Protein AF-A0A9P9NI06-F1 (afdb_monomer_lite)

Foldseek 3Di:
DDPPPDDPLVVVVPPPVVVVVQCVQQDPVHGGDPVVCCVPVPPPDPPPPPLVKDKCPPPPDQKDKDKDFAPAWDKDFKKKFQWADCVVPVAFEDAFCWKWKAFPVGTFDIGNPDDDDHRDIDMDGGPIDTGRMMMIMGGHDPRGITITSDMDD

pLDDT: mean 79.54, std 20.48, range [37.94, 98.5]

Structure (mmCIF, N/CA/C/O backbone):
data_AF-A0A9P9NI06-F1
#
_entry.id   AF-A0A9P9NI06-F1
#
loop_
_atom_site.group_PDB
_atom_site.id
_atom_site.type_symbol
_atom_site.label_atom_id
_atom_site.label_alt_id
_atom_site.label_comp_id
_atom_site.label_asym_id
_atom_site.label_entity_id
_atom_site.label_seq_id
_atom_site.pdbx_PDB_ins_code
_atom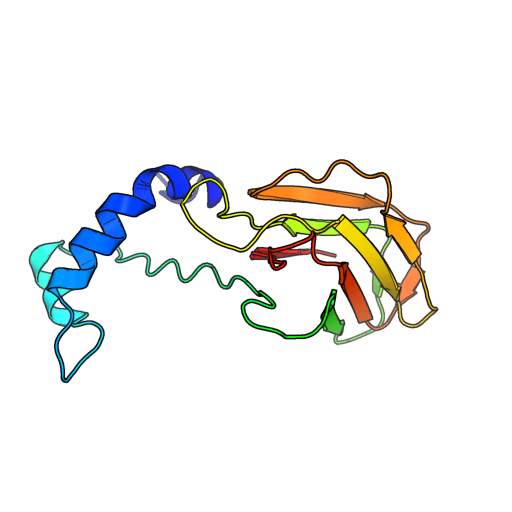_site.Cartn_x
_atom_site.Cartn_y
_atom_site.Cartn_z
_atom_site.occupancy
_atom_site.B_iso_or_equiv
_atom_site.auth_seq_id
_atom_site.auth_comp_id
_atom_site.auth_asym_id
_atom_site.auth_atom_id
_atom_site.pdbx_PDB_model_num
ATOM 1 N N . MET A 1 1 ? -11.575 -30.283 -14.583 1.00 37.94 1 MET A N 1
ATOM 2 C CA . MET A 1 1 ? -10.521 -29.850 -13.645 1.00 37.94 1 MET A CA 1
ATOM 3 C C . MET A 1 1 ? -10.491 -28.345 -13.724 1.00 37.94 1 MET A C 1
ATOM 5 O O . MET A 1 1 ? -10.439 -27.825 -14.830 1.00 37.94 1 MET A O 1
ATOM 9 N N . ASP A 1 2 ? -10.715 -27.702 -12.586 1.00 41.38 2 ASP A N 1
ATOM 10 C CA . ASP A 1 2 ? -11.055 -26.286 -12.482 1.00 41.38 2 ASP A CA 1
ATOM 11 C C . ASP A 1 2 ? -9.850 -25.416 -12.858 1.00 41.38 2 ASP A C 1
ATOM 13 O O . ASP A 1 2 ? -8.773 -25.573 -12.285 1.00 41.38 2 ASP A O 1
ATOM 17 N N . ALA A 1 3 ? -10.004 -24.547 -13.856 1.00 49.47 3 ALA A N 1
ATOM 18 C CA . ALA A 1 3 ? -8.902 -23.773 -14.439 1.00 49.47 3 ALA A CA 1
ATOM 19 C C . ALA A 1 3 ? -8.438 -22.597 -13.555 1.00 49.47 3 ALA A C 1
ATOM 21 O O . ALA A 1 3 ? -7.547 -21.855 -13.951 1.00 49.47 3 ALA A O 1
ATOM 22 N N . PHE A 1 4 ? -9.014 -22.457 -12.358 1.00 45.19 4 PHE A N 1
ATOM 23 C CA . PHE A 1 4 ? -8.762 -21.368 -11.412 1.00 45.19 4 PHE A CA 1
ATOM 24 C C . PHE A 1 4 ? -8.146 -21.847 -10.088 1.00 45.19 4 PHE A C 1
ATOM 26 O O . PHE A 1 4 ? -8.226 -21.163 -9.075 1.00 45.19 4 PHE A O 1
ATOM 33 N N . SER A 1 5 ? -7.528 -23.035 -10.061 1.00 45.19 5 SER A N 1
ATOM 34 C CA . SER A 1 5 ? -6.926 -23.573 -8.830 1.00 45.19 5 SER A CA 1
ATOM 35 C C . SER A 1 5 ? -5.568 -22.957 -8.471 1.00 45.19 5 SER A C 1
ATOM 37 O O . SER A 1 5 ? -4.936 -23.422 -7.522 1.00 45.19 5 SER A O 1
ATOM 39 N N . GLN A 1 6 ? -5.064 -22.003 -9.258 1.00 44.25 6 GLN A N 1
ATOM 40 C CA . GLN A 1 6 ? -3.773 -21.362 -9.028 1.00 44.25 6 GLN A CA 1
ATOM 41 C C . GLN A 1 6 ? -3.942 -19.851 -8.832 1.00 44.25 6 GLN A C 1
ATOM 43 O O . GLN A 1 6 ? -4.854 -19.261 -9.411 1.00 44.25 6 GLN A O 1
ATOM 48 N N . PRO A 1 7 ? -3.084 -19.212 -8.018 1.00 46.66 7 PRO A N 1
ATOM 49 C CA . PRO A 1 7 ? -3.131 -17.769 -7.812 1.00 46.66 7 PRO A CA 1
ATOM 50 C C . PRO A 1 7 ? -2.876 -17.006 -9.118 1.00 46.66 7 PRO A C 1
ATOM 52 O O . PRO A 1 7 ? -2.022 -17.422 -9.909 1.00 46.66 7 PRO A O 1
ATOM 55 N N . LEU A 1 8 ? -3.539 -15.858 -9.313 1.00 47.72 8 LEU A N 1
ATOM 56 C CA . LEU A 1 8 ? -3.430 -15.042 -10.535 1.00 47.72 8 LEU A CA 1
ATOM 57 C C . LEU A 1 8 ? -1.974 -14.766 -10.965 1.00 47.72 8 LEU A C 1
ATOM 59 O O . LEU A 1 8 ? -1.682 -14.744 -12.159 1.00 47.72 8 LEU A O 1
ATOM 63 N N . TYR A 1 9 ? -1.036 -14.631 -10.017 1.00 45.00 9 TYR A N 1
ATOM 64 C CA . TYR A 1 9 ? 0.367 -14.329 -10.326 1.00 45.00 9 TYR A CA 1
ATOM 65 C C . TYR A 1 9 ? 1.067 -15.401 -11.178 1.00 45.00 9 TYR A C 1
ATOM 67 O O . TYR A 1 9 ? 1.999 -15.099 -11.922 1.00 45.00 9 TYR A O 1
ATOM 75 N N . SER A 1 10 ? 0.618 -16.656 -11.099 1.00 48.03 10 SER A N 1
ATOM 76 C CA . SER A 1 10 ? 1.183 -17.768 -11.874 1.00 48.03 10 SER A CA 1
ATOM 77 C C . SER A 1 10 ? 0.902 -17.640 -13.380 1.00 48.03 10 SER A C 1
ATOM 79 O O . SER A 1 10 ? 1.654 -18.170 -14.200 1.00 48.03 10 SER A O 1
ATOM 81 N N . HIS A 1 11 ? -0.112 -16.854 -13.754 1.00 50.16 11 HIS A N 1
ATOM 82 C CA . HIS A 1 11 ? -0.455 -16.544 -15.141 1.00 50.16 11 HIS A CA 1
ATOM 83 C C . HIS A 1 11 ? 0.353 -15.361 -15.707 1.00 50.16 11 HIS A C 1
ATOM 85 O O . HIS A 1 11 ? 0.586 -15.308 -16.921 1.00 50.16 11 HIS A O 1
ATOM 91 N N . LEU A 1 12 ? 0.895 -14.488 -14.842 1.00 43.56 12 LEU A N 1
ATOM 92 C CA . LEU A 1 12 ? 1.664 -13.298 -15.233 1.00 43.56 12 LEU A CA 1
ATOM 93 C C . LEU A 1 12 ? 2.891 -13.645 -16.091 1.00 43.56 12 LEU A C 1
ATOM 95 O O . LEU A 1 12 ? 3.308 -12.849 -16.928 1.00 43.56 12 LEU A O 1
ATOM 99 N N . ALA A 1 13 ? 3.516 -14.813 -15.906 1.00 48.19 13 ALA A N 1
ATOM 100 C CA . ALA A 1 13 ? 4.729 -15.204 -16.638 1.00 48.19 13 ALA A CA 1
ATOM 101 C C . ALA A 1 13 ? 4.514 -15.393 -18.159 1.00 48.19 13 ALA A C 1
ATOM 103 O O . ALA A 1 13 ? 5.485 -15.434 -18.914 1.00 48.19 13 ALA A O 1
ATOM 104 N N . SER A 1 14 ? 3.259 -15.485 -18.615 1.00 50.91 14 SER A N 1
ATOM 105 C CA . SER A 1 14 ? 2.887 -15.729 -20.019 1.00 50.91 14 SER A CA 1
ATOM 106 C C . SER A 1 14 ? 2.480 -14.471 -20.811 1.00 50.91 14 SER A C 1
ATOM 108 O O . SER A 1 14 ? 2.340 -14.516 -22.035 1.00 50.91 14 SER A O 1
ATOM 110 N N . GLU A 1 15 ? 2.341 -13.328 -20.138 1.00 52.19 15 GLU A N 1
ATOM 111 C CA . GLU A 1 15 ? 1.681 -12.119 -20.654 1.00 52.19 15 GLU A CA 1
ATOM 112 C C . GLU A 1 15 ? 2.334 -11.381 -21.843 1.00 52.19 15 GLU A C 1
ATOM 114 O O . GLU A 1 15 ? 1.586 -10.772 -22.615 1.00 52.19 15 GLU A O 1
ATOM 119 N N . PRO A 1 16 ? 3.661 -11.416 -22.100 1.00 54.19 16 PRO A N 1
ATOM 120 C CA . PRO A 1 16 ? 4.228 -10.628 -23.201 1.00 54.19 16 PRO A CA 1
ATOM 121 C C . PRO A 1 16 ? 3.724 -11.051 -24.590 1.00 54.19 16 PRO A C 1
ATOM 123 O O . PRO A 1 16 ? 3.586 -10.219 -25.485 1.00 54.19 16 PRO A O 1
ATOM 126 N N . GLN A 1 17 ? 3.430 -12.341 -24.783 1.00 50.94 17 GLN A N 1
ATOM 127 C CA . GLN A 1 17 ? 2.930 -12.857 -26.063 1.00 50.94 17 GLN A CA 1
ATOM 128 C C . GLN A 1 17 ? 1.431 -12.597 -26.243 1.00 50.94 17 GLN A C 1
ATOM 130 O O . GLN A 1 17 ? 0.983 -12.342 -27.360 1.00 50.94 17 GLN A O 1
ATOM 135 N N . ALA A 1 18 ? 0.665 -12.601 -25.149 1.00 53.28 18 ALA A N 1
ATOM 136 C CA . ALA A 1 18 ? -0.775 -12.370 -25.183 1.00 53.28 18 ALA A CA 1
ATOM 137 C C . ALA A 1 18 ? -1.112 -10.943 -25.649 1.00 53.28 18 ALA A C 1
ATOM 139 O O . ALA A 1 18 ? -1.979 -10.759 -26.498 1.00 53.28 18 ALA A O 1
ATOM 140 N N . ILE A 1 19 ? -0.371 -9.933 -25.181 1.00 52.31 19 ILE A N 1
ATOM 141 C CA . ILE A 1 19 ? -0.596 -8.530 -25.570 1.00 52.31 19 ILE A CA 1
ATOM 142 C C . ILE A 1 19 ? -0.273 -8.300 -27.059 1.00 52.31 19 ILE A C 1
ATOM 144 O O . ILE A 1 19 ? -1.049 -7.659 -27.773 1.00 52.31 19 ILE A O 1
ATOM 148 N N . LEU A 1 20 ? 0.829 -8.873 -27.561 1.00 54.28 20 LEU A N 1
ATOM 149 C CA . LEU A 1 20 ? 1.172 -8.857 -28.991 1.00 54.28 20 LEU A CA 1
ATOM 150 C C . LEU A 1 20 ? 0.087 -9.538 -29.838 1.00 54.28 20 LEU A C 1
ATOM 152 O O . LEU A 1 20 ? -0.344 -8.979 -30.849 1.00 54.28 20 LEU A O 1
ATOM 156 N N . ALA A 1 21 ? -0.408 -10.695 -29.395 1.00 56.44 21 ALA A N 1
ATOM 157 C CA . ALA A 1 21 ? -1.477 -11.428 -30.065 1.00 56.44 21 ALA A CA 1
ATOM 158 C C . ALA A 1 21 ? -2.826 -10.693 -30.048 1.00 56.44 21 ALA A C 1
ATOM 160 O O . ALA A 1 21 ? -3.619 -10.892 -30.962 1.00 56.44 21 ALA A O 1
ATOM 161 N N . LEU A 1 22 ? -3.093 -9.831 -29.062 1.00 55.44 22 LEU A N 1
ATOM 162 C CA . LEU A 1 22 ? -4.328 -9.043 -28.991 1.00 55.44 22 LEU A CA 1
ATOM 163 C C . LEU A 1 22 ? -4.264 -7.756 -29.826 1.00 55.44 22 LEU A C 1
ATOM 165 O O . LEU A 1 22 ? -5.276 -7.333 -30.381 1.00 55.44 22 LEU A O 1
ATOM 169 N N . SER A 1 23 ? -3.075 -7.164 -29.987 1.00 59.66 23 SER A N 1
ATOM 170 C CA . SER A 1 23 ? -2.884 -5.931 -30.769 1.00 59.66 23 SER A CA 1
ATOM 171 C C . SER A 1 23 ? -3.306 -6.055 -32.242 1.00 59.66 23 SER A C 1
ATOM 173 O O . SER A 1 23 ? -3.747 -5.076 -32.841 1.00 59.66 23 SER A O 1
ATOM 175 N N . ARG A 1 24 ? -3.256 -7.266 -32.818 1.00 64.38 24 ARG A N 1
ATOM 176 C CA . ARG A 1 24 ? -3.715 -7.543 -34.195 1.00 64.38 24 ARG A CA 1
ATOM 177 C C . ARG A 1 24 ? -5.228 -7.387 -34.384 1.00 64.38 24 ARG A C 1
ATOM 179 O O . ARG A 1 24 ? -5.685 -7.293 -35.518 1.00 64.38 24 ARG A O 1
ATOM 186 N N . PHE A 1 25 ? -5.987 -7.349 -33.289 1.00 62.81 25 PHE A N 1
ATOM 187 C CA . PHE A 1 25 ? -7.437 -7.142 -33.279 1.00 62.81 25 PHE A CA 1
ATOM 188 C C . PHE A 1 25 ? -7.834 -5.701 -32.928 1.00 62.81 25 PHE A C 1
ATOM 190 O O . PHE A 1 25 ? -9.020 -5.409 -32.766 1.00 62.81 25 PHE A O 1
ATOM 197 N N . ALA A 1 26 ? -6.862 -4.793 -32.807 1.00 61.44 26 ALA A N 1
ATOM 198 C CA . ALA A 1 26 ? -7.095 -3.365 -32.638 1.00 61.44 26 ALA A CA 1
ATOM 199 C C . ALA A 1 26 ? -7.143 -2.653 -33.999 1.00 61.44 26 ALA A C 1
ATOM 201 O O . ALA A 1 26 ? -6.400 -2.975 -34.926 1.00 61.44 26 ALA A O 1
ATOM 202 N N . SER A 1 27 ? -7.991 -1.632 -34.123 1.00 64.00 27 SER A N 1
ATOM 203 C CA . SER A 1 27 ? -8.046 -0.747 -35.290 1.00 64.00 27 SER A CA 1
ATOM 204 C C . SER A 1 27 ? -8.129 0.720 -34.871 1.00 64.00 27 SER A C 1
ATOM 206 O O . SER A 1 27 ? -8.447 1.044 -33.728 1.00 64.00 27 SER A O 1
ATOM 208 N N . SER A 1 28 ? -7.929 1.636 -35.822 1.00 56.16 28 SER A N 1
ATOM 209 C CA . SER A 1 28 ? -8.049 3.083 -35.580 1.00 56.16 28 SER A CA 1
ATOM 210 C C . SER A 1 28 ? -9.453 3.541 -35.160 1.00 56.16 28 SER A C 1
ATOM 212 O O . SER A 1 28 ? -9.613 4.677 -34.721 1.00 56.16 28 SER A O 1
ATOM 214 N N . LYS A 1 29 ? -10.470 2.680 -35.295 1.00 59.75 29 LYS A N 1
ATOM 215 C CA . LYS A 1 29 ? -11.861 2.963 -34.914 1.00 59.75 29 LYS A CA 1
ATOM 216 C C . LYS A 1 29 ? -12.329 2.188 -33.683 1.00 59.75 29 LYS A C 1
ATOM 218 O O . LYS A 1 29 ? -13.344 2.555 -33.103 1.00 59.75 29 LYS A O 1
ATOM 223 N N . GLN A 1 30 ? -11.621 1.130 -33.296 1.00 59.00 30 GLN A N 1
ATOM 224 C CA . GLN A 1 30 ? -12.014 0.248 -32.203 1.00 59.00 30 GLN A CA 1
ATOM 225 C C . GLN A 1 30 ? -10.766 -0.355 -31.567 1.00 59.00 30 GLN A C 1
ATOM 227 O O . GLN A 1 30 ? -10.028 -1.079 -32.232 1.00 59.00 30 GLN A O 1
ATOM 232 N N . GLN A 1 31 ? -10.540 -0.051 -30.286 1.00 55.25 31 GLN A N 1
ATOM 233 C CA . GLN A 1 31 ? -9.336 -0.480 -29.570 1.00 55.25 31 GLN A CA 1
ATOM 234 C C . GLN A 1 31 ? -9.208 -2.007 -29.480 1.00 55.25 31 GLN A C 1
ATOM 236 O O . GLN A 1 31 ? -8.086 -2.489 -29.528 1.00 55.25 31 GLN A O 1
ATOM 241 N N . PHE A 1 32 ? -10.319 -2.757 -29.429 1.00 61.00 32 PHE A N 1
ATOM 242 C CA . PHE A 1 32 ? -10.322 -4.227 -29.454 1.00 61.00 32 PHE A CA 1
ATOM 243 C C . PHE A 1 32 ? -11.601 -4.772 -30.115 1.00 61.00 32 PHE A C 1
ATOM 245 O O . PHE A 1 32 ? -12.715 -4.442 -29.694 1.00 61.00 32 PHE A O 1
ATOM 252 N N . ASP A 1 33 ? -11.462 -5.608 -31.147 1.00 67.06 33 ASP A N 1
ATOM 253 C CA . ASP A 1 33 ? -12.576 -6.352 -31.752 1.00 67.06 33 ASP A CA 1
ATOM 254 C C . ASP A 1 33 ? -12.790 -7.691 -31.030 1.00 67.06 33 ASP A C 1
ATOM 256 O O . ASP A 1 33 ? -12.241 -8.731 -31.397 1.00 67.06 33 ASP A O 1
ATOM 260 N N . LEU A 1 34 ? -13.626 -7.654 -29.990 1.00 59.84 34 LEU A N 1
ATOM 261 C CA . LEU A 1 34 ? -13.987 -8.824 -29.184 1.00 59.84 34 LEU A CA 1
ATOM 262 C C . LEU A 1 34 ? -14.596 -9.957 -30.028 1.00 59.84 34 LEU A C 1
ATOM 264 O O . LEU A 1 34 ? -14.321 -11.126 -29.776 1.00 59.84 34 LEU A O 1
ATOM 268 N N . MET A 1 35 ? -15.352 -9.624 -31.079 1.00 63.72 35 MET A N 1
ATOM 269 C CA . MET A 1 35 ? -16.013 -10.610 -31.942 1.00 63.72 35 MET A CA 1
ATOM 270 C C . MET A 1 35 ? -15.040 -11.279 -32.920 1.00 63.72 35 MET A C 1
ATOM 272 O O . MET A 1 35 ? -15.305 -12.381 -33.409 1.00 63.72 35 MET A O 1
ATOM 276 N N . ALA A 1 36 ? -13.947 -10.608 -33.285 1.00 64.94 36 ALA A N 1
ATOM 277 C CA . ALA A 1 36 ? -12.857 -11.212 -34.048 1.00 64.94 36 ALA A CA 1
ATOM 278 C C . ALA A 1 36 ? -12.025 -12.157 -33.172 1.00 64.94 36 ALA A C 1
ATOM 280 O O . ALA A 1 36 ? -11.740 -13.275 -33.600 1.00 64.94 36 ALA A O 1
ATOM 281 N N . ILE A 1 37 ? -11.733 -11.756 -31.930 1.00 60.75 37 ILE A N 1
ATOM 282 C CA . ILE A 1 37 ? -10.986 -12.581 -30.972 1.00 60.75 37 ILE A CA 1
ATOM 283 C C . ILE A 1 37 ? -11.744 -13.882 -30.669 1.00 60.75 37 ILE A C 1
ATOM 285 O O . ILE A 1 37 ? -11.177 -14.966 -30.786 1.00 60.75 37 ILE A O 1
ATOM 289 N N . GLU A 1 38 ? -13.045 -13.799 -30.368 1.00 59.75 38 GLU A N 1
ATOM 290 C CA . GLU A 1 38 ? -13.884 -14.979 -30.099 1.00 59.75 38 GLU A CA 1
ATOM 291 C C . GLU A 1 38 ? -13.953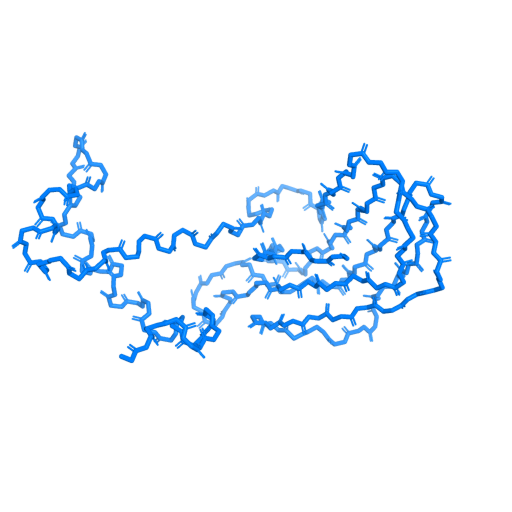 -15.964 -31.278 1.00 59.75 38 GLU A C 1
ATOM 293 O O . GLU A 1 38 ? -14.097 -17.174 -31.078 1.00 59.75 38 GLU A O 1
ATOM 298 N N . ARG A 1 39 ? -13.864 -15.458 -32.517 1.00 66.38 39 ARG A N 1
ATOM 299 C CA . ARG A 1 39 ? -13.883 -16.282 -33.734 1.00 66.38 39 ARG A CA 1
ATOM 300 C C . ARG A 1 39 ? -12.555 -16.982 -33.997 1.00 66.38 39 ARG A C 1
ATOM 302 O O . ARG A 1 39 ? -12.581 -18.101 -34.504 1.00 66.38 39 ARG A O 1
ATOM 309 N N . GLU A 1 40 ? -11.431 -16.335 -33.701 1.00 64.62 40 GLU A N 1
ATOM 310 C CA . GLU A 1 40 ? -10.099 -16.866 -34.011 1.00 64.62 40 GLU A CA 1
ATOM 311 C C . GLU A 1 40 ? -9.551 -17.769 -32.897 1.00 64.62 40 GLU A C 1
ATOM 313 O O . GLU A 1 40 ? -9.033 -18.846 -33.182 1.00 64.62 40 GLU A O 1
ATOM 318 N N . GLU A 1 41 ? -9.736 -17.393 -31.629 1.00 56.78 41 GLU A N 1
ATOM 319 C CA . GLU A 1 41 ? -9.224 -18.154 -30.475 1.00 56.78 41 GLU A CA 1
ATOM 320 C C . GLU A 1 41 ? -10.218 -19.220 -29.967 1.00 56.78 41 GLU A C 1
ATOM 322 O O . GLU A 1 41 ? -9.898 -20.056 -29.111 1.00 56.78 41 GLU A O 1
ATOM 327 N N . GLY A 1 42 ? -11.440 -19.223 -30.516 1.00 48.50 42 GLY A N 1
ATOM 328 C CA . GLY A 1 42 ? -12.570 -19.993 -30.002 1.00 48.50 42 GLY A CA 1
ATOM 329 C C . GLY A 1 42 ? -12.981 -19.520 -28.603 1.00 48.50 42 GLY A C 1
ATOM 330 O O . GLY A 1 42 ? -12.373 -18.626 -28.031 1.00 48.50 42 GLY A O 1
ATOM 331 N N . LYS A 1 43 ? -14.000 -20.139 -27.993 1.00 48.91 43 LYS A N 1
ATOM 332 C CA . LYS A 1 43 ? -14.444 -19.852 -26.607 1.00 48.91 43 LYS A CA 1
ATOM 333 C C . LYS A 1 43 ? -13.408 -20.225 -25.522 1.00 48.91 43 LYS A C 1
ATOM 335 O O . LYS A 1 43 ? -13.778 -20.671 -24.437 1.00 48.91 43 LYS A O 1
ATOM 340 N N . LYS A 1 44 ? -12.110 -20.102 -25.790 1.00 44.31 44 LYS A N 1
ATOM 341 C CA . LYS A 1 44 ? -11.122 -19.928 -24.735 1.00 44.31 44 LYS A CA 1
ATOM 342 C C . LYS A 1 44 ? -11.326 -18.511 -24.243 1.00 44.31 44 LYS A C 1
ATOM 344 O O . LYS A 1 44 ? -11.136 -17.576 -25.008 1.00 44.31 44 LYS A O 1
ATOM 349 N N . ALA A 1 45 ? -11.831 -18.391 -23.019 1.00 42.22 45 ALA A N 1
ATOM 350 C CA . ALA A 1 45 ? -12.032 -17.122 -22.350 1.00 42.22 45 ALA A CA 1
ATOM 351 C C . ALA A 1 45 ? -10.863 -16.195 -22.686 1.00 42.22 45 ALA A C 1
ATOM 353 O O . ALA A 1 45 ? -9.721 -16.478 -22.327 1.00 42.22 45 ALA A O 1
ATOM 354 N N . VAL A 1 46 ? -11.152 -15.124 -23.420 1.00 38.81 46 VAL A N 1
ATOM 355 C CA . VAL A 1 46 ? -10.310 -13.942 -23.386 1.00 38.81 46 VAL A CA 1
ATOM 356 C C . VAL A 1 46 ? -10.421 -13.511 -21.932 1.00 38.81 46 VAL A C 1
ATOM 358 O O . VAL A 1 46 ? -11.387 -12.838 -21.570 1.00 38.81 46 VAL A O 1
ATOM 361 N N . SER A 1 47 ? -9.534 -13.999 -21.057 1.00 38.16 47 SER A N 1
ATOM 362 C CA . SER A 1 47 ? -9.335 -13.316 -19.793 1.00 38.16 47 SER A CA 1
ATOM 363 C C . SER A 1 47 ? -8.701 -12.008 -20.219 1.00 38.16 47 SER A C 1
ATOM 365 O O . SER A 1 47 ? -7.510 -11.868 -20.488 1.00 38.16 47 SER A O 1
ATOM 367 N N . LEU A 1 48 ? -9.573 -11.031 -20.429 1.00 38.88 48 LEU A N 1
ATOM 368 C CA . LEU A 1 48 ? -9.193 -9.660 -20.241 1.00 38.88 48 LEU A CA 1
ATOM 369 C C . LEU A 1 48 ? -8.893 -9.589 -18.746 1.00 38.88 48 LEU A C 1
ATOM 371 O O . LEU A 1 48 ? -9.737 -9.195 -17.951 1.00 38.88 48 LEU A O 1
ATOM 375 N N . ASP A 1 49 ? -7.716 -10.067 -18.354 1.00 40.75 49 ASP A N 1
ATOM 376 C CA . ASP A 1 49 ? -7.141 -9.789 -17.057 1.00 40.75 49 ASP A CA 1
ATOM 377 C C . ASP A 1 49 ? -6.709 -8.325 -17.139 1.00 40.75 49 ASP A C 1
ATOM 379 O O . ASP A 1 49 ? -5.535 -7.973 -17.179 1.00 40.75 49 ASP A O 1
ATOM 383 N N . PHE A 1 50 ? -7.697 -7.427 -17.190 1.00 39.28 50 PHE A N 1
ATOM 384 C CA . PHE A 1 50 ? -7.563 -6.172 -16.485 1.00 39.28 50 PHE A CA 1
ATOM 385 C C . PHE A 1 50 ? -7.375 -6.577 -15.024 1.00 39.28 50 PHE A C 1
ATOM 387 O O . PHE A 1 50 ? -8.325 -6.648 -14.250 1.00 39.28 50 PHE A O 1
ATOM 394 N N . ALA A 1 51 ? -6.138 -6.916 -14.659 1.00 46.28 51 ALA A N 1
ATOM 395 C CA . ALA A 1 51 ? -5.709 -6.814 -13.287 1.00 46.28 51 ALA A CA 1
ATOM 396 C C . ALA A 1 51 ? -6.015 -5.360 -12.925 1.00 46.28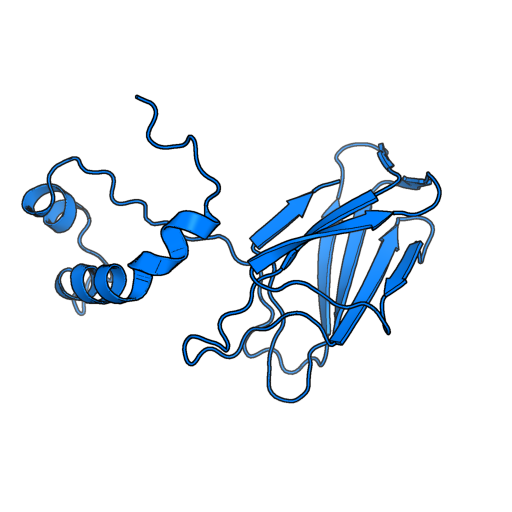 51 ALA A C 1
ATOM 398 O O . ALA A 1 51 ? -5.440 -4.435 -13.507 1.00 46.28 51 ALA A O 1
ATOM 399 N N . PHE A 1 52 ? -7.045 -5.149 -12.103 1.00 52.50 52 PHE A N 1
ATOM 400 C CA . PHE A 1 52 ? -7.448 -3.829 -11.638 1.00 52.50 52 PHE A CA 1
ATOM 401 C C . PHE A 1 52 ? -6.363 -3.321 -10.688 1.00 52.50 52 PHE A C 1
ATOM 403 O O . PHE A 1 52 ? -6.541 -3.276 -9.478 1.00 52.50 52 PHE A O 1
ATOM 410 N N . ASN A 1 53 ? -5.212 -2.967 -11.248 1.00 69.31 53 ASN A N 1
ATOM 411 C CA . ASN A 1 53 ? -4.098 -2.430 -10.504 1.00 69.31 53 ASN A CA 1
ATOM 412 C C . ASN A 1 53 ? -4.416 -0.967 -10.246 1.00 69.31 53 ASN A C 1
ATOM 414 O O . ASN A 1 53 ? -4.487 -0.153 -11.172 1.00 69.31 53 ASN A O 1
ATOM 418 N N . TRP A 1 54 ? -4.598 -0.621 -8.980 1.00 88.69 54 TRP A N 1
ATOM 419 C CA . TRP A 1 54 ? -4.525 0.774 -8.599 1.00 88.69 54 TRP A CA 1
ATOM 420 C C . TRP A 1 54 ? -3.054 1.192 -8.658 1.00 88.69 54 TRP A C 1
ATOM 422 O O . TRP A 1 54 ? -2.202 0.514 -8.088 1.00 88.69 54 TRP A O 1
ATOM 432 N N . THR A 1 55 ? -2.742 2.283 -9.358 1.00 90.19 55 THR A N 1
ATOM 433 C CA . THR A 1 55 ? -1.385 2.847 -9.414 1.00 90.19 55 THR A CA 1
ATOM 434 C C . THR A 1 55 ? -1.447 4.366 -9.375 1.00 90.19 55 THR A C 1
ATOM 436 O O . THR A 1 55 ? -2.431 4.956 -9.825 1.00 90.19 55 THR A O 1
ATOM 439 N N . ASN A 1 56 ? -0.369 5.000 -8.914 1.00 90.88 56 ASN A N 1
ATOM 440 C CA . ASN A 1 56 ? -0.183 6.446 -9.056 1.00 90.88 56 ASN A CA 1
ATOM 441 C C . ASN A 1 56 ? 0.711 6.808 -10.257 1.00 90.88 56 ASN A C 1
ATOM 443 O O . ASN A 1 56 ? 1.380 7.844 -10.246 1.00 90.88 56 ASN A O 1
ATOM 447 N N . TYR A 1 57 ? 0.753 5.956 -11.288 1.00 89.62 57 TYR A N 1
ATOM 448 C CA . TYR A 1 57 ? 1.581 6.165 -12.474 1.00 89.62 57 TYR A CA 1
ATOM 449 C C . TYR A 1 57 ? 1.341 7.553 -13.090 1.00 89.62 57 TYR A C 1
ATOM 451 O O . TYR A 1 57 ? 0.201 7.976 -13.264 1.00 89.62 57 TYR A O 1
ATOM 459 N N . GLN A 1 58 ? 2.431 8.264 -13.406 1.00 89.62 58 GLN A N 1
ATOM 460 C CA . GLN A 1 58 ? 2.446 9.651 -13.909 1.00 89.62 58 GLN A CA 1
ATOM 461 C C . GLN A 1 58 ? 1.970 10.734 -12.922 1.00 89.62 58 GLN A C 1
ATOM 463 O O . GLN A 1 58 ? 1.932 11.910 -13.291 1.00 89.62 58 GLN A O 1
ATOM 468 N N . SER A 1 59 ? 1.669 10.391 -11.667 1.00 90.38 59 SER A N 1
ATOM 469 C CA . SER A 1 59 ? 1.421 11.392 -10.627 1.00 90.38 59 SER A CA 1
ATOM 470 C C . SER A 1 59 ? 2.686 12.202 -10.331 1.00 90.38 59 SER A C 1
ATOM 472 O O . SER A 1 59 ? 3.792 11.669 -10.281 1.00 90.38 59 SER A O 1
ATOM 474 N N . 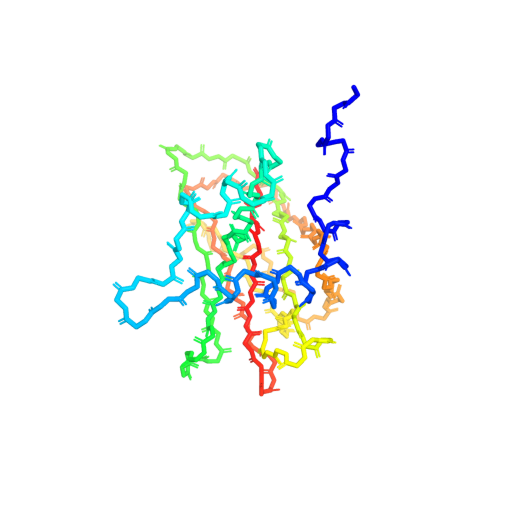LEU A 1 60 ? 2.531 13.507 -10.099 1.00 91.12 60 LEU A N 1
ATOM 475 C CA . LEU A 1 60 ? 3.630 14.370 -9.648 1.00 91.12 60 LEU A CA 1
ATOM 476 C C . LEU A 1 60 ? 3.871 14.267 -8.133 1.00 91.12 60 LEU A C 1
ATOM 478 O O . LEU A 1 60 ? 4.870 14.786 -7.634 1.00 91.12 60 LEU A O 1
ATOM 482 N N . SER A 1 61 ? 2.956 13.630 -7.399 1.00 93.38 61 SER A N 1
ATOM 483 C CA . SER A 1 61 ? 3.072 13.458 -5.954 1.00 93.38 61 SER A CA 1
ATOM 484 C C . SER A 1 61 ? 4.093 12.366 -5.611 1.00 93.38 61 SER A C 1
ATOM 486 O O . SER A 1 61 ? 4.127 11.327 -6.273 1.00 93.38 61 SER A O 1
ATOM 488 N N . PRO A 1 62 ? 4.901 12.547 -4.550 1.00 94.25 62 PRO A N 1
ATOM 489 C CA . PRO A 1 62 ? 5.883 11.549 -4.122 1.00 94.25 62 PRO A CA 1
ATOM 490 C C . PRO A 1 62 ? 5.250 10.340 -3.415 1.00 94.25 62 PRO A C 1
ATOM 492 O O . PRO A 1 62 ? 5.950 9.391 -3.070 1.00 94.25 62 PRO A O 1
ATOM 495 N N . ASN A 1 63 ? 3.947 10.383 -3.159 1.00 97.25 63 ASN A N 1
ATOM 496 C CA . ASN A 1 63 ? 3.172 9.351 -2.496 1.00 97.25 63 ASN A CA 1
ATOM 497 C C . ASN A 1 63 ? 1.712 9.447 -2.937 1.00 97.25 63 ASN A C 1
ATOM 499 O O . ASN A 1 63 ? 1.275 10.484 -3.444 1.00 97.25 63 ASN A O 1
ATOM 503 N N . ASP A 1 64 ? 0.959 8.376 -2.723 1.00 96.38 64 ASP A N 1
ATOM 504 C CA . ASP A 1 64 ? -0.486 8.377 -2.921 1.00 96.38 64 ASP A CA 1
ATOM 505 C C . ASP A 1 64 ? -1.165 7.398 -1.951 1.00 96.38 64 ASP A C 1
ATOM 507 O O . ASP A 1 64 ? -0.517 6.527 -1.366 1.00 96.38 64 ASP A O 1
ATOM 511 N N . THR A 1 65 ? -2.462 7.581 -1.716 1.00 95.81 65 THR A N 1
ATOM 512 C CA . THR A 1 65 ? -3.213 6.871 -0.678 1.00 95.81 65 THR A CA 1
ATOM 513 C C . THR A 1 65 ? -4.370 6.072 -1.259 1.00 95.81 65 THR A C 1
ATOM 515 O O . THR A 1 65 ? -5.314 6.631 -1.816 1.00 95.81 65 THR A O 1
ATOM 518 N N . LEU A 1 66 ? -4.358 4.762 -1.011 1.00 93.81 66 LEU A N 1
ATOM 519 C CA . LEU A 1 66 ? -5.501 3.887 -1.252 1.00 93.81 66 LEU A CA 1
ATOM 520 C C . LEU A 1 66 ? -6.355 3.806 0.019 1.00 93.81 66 LEU A C 1
ATOM 522 O O . LEU A 1 66 ? -5.848 3.468 1.087 1.00 93.81 66 LEU A O 1
ATOM 526 N N . LYS A 1 67 ? -7.653 4.114 -0.074 1.00 93.75 67 LYS A N 1
ATOM 527 C CA . LYS A 1 67 ? -8.581 4.104 1.068 1.00 93.75 67 LYS A CA 1
ATOM 528 C C . LYS A 1 67 ? -9.762 3.173 0.822 1.00 93.75 67 LYS A C 1
ATOM 530 O O . LYS A 1 67 ? -10.480 3.331 -0.161 1.00 93.75 67 LYS A O 1
ATOM 535 N N . VAL A 1 68 ? -10.019 2.282 1.777 1.00 90.69 68 VAL A N 1
ATOM 536 C CA . VAL A 1 68 ? -11.206 1.421 1.817 1.00 90.69 68 VAL A CA 1
ATOM 537 C C . VAL A 1 68 ? -12.089 1.857 2.977 1.00 90.69 68 VAL A C 1
ATOM 539 O O . VAL A 1 68 ? -11.654 1.887 4.125 1.00 90.69 68 VAL A O 1
ATOM 542 N N . THR A 1 69 ? -13.335 2.218 2.673 1.00 92.00 69 THR A N 1
ATOM 543 C CA . THR A 1 69 ? -14.338 2.599 3.678 1.00 92.00 69 THR A CA 1
ATOM 544 C C . THR A 1 69 ? -15.306 1.443 3.877 1.00 92.00 69 THR A C 1
ATOM 546 O O . THR A 1 69 ? -15.858 0.917 2.911 1.00 92.00 69 THR A O 1
ATOM 549 N N . PHE A 1 70 ? -15.531 1.047 5.124 1.00 91.56 70 PHE A N 1
ATOM 550 C CA . PHE A 1 70 ? -16.447 -0.031 5.459 1.00 91.56 70 PHE A CA 1
ATOM 551 C C . PHE A 1 70 ? -17.883 0.481 5.575 1.00 91.56 70 PHE A C 1
ATOM 553 O O . PHE A 1 70 ? -18.137 1.594 6.026 1.00 91.56 70 PHE A O 1
ATOM 560 N N . ALA A 1 71 ? -18.855 -0.369 5.237 1.00 94.25 71 ALA A N 1
ATOM 561 C CA . ALA A 1 71 ? -20.274 -0.038 5.401 1.00 94.25 71 ALA A CA 1
ATOM 562 C C . ALA A 1 71 ? -20.696 0.133 6.877 1.00 94.25 71 ALA A C 1
ATOM 564 O O . ALA A 1 71 ? -21.742 0.715 7.158 1.00 94.25 71 ALA A O 1
ATOM 565 N N . ARG A 1 72 ? -19.919 -0.431 7.811 1.00 91.62 72 ARG A N 1
ATOM 566 C CA . ARG A 1 72 ? -20.076 -0.345 9.272 1.00 91.62 72 ARG A CA 1
ATOM 567 C C . ARG A 1 72 ? -18.694 -0.455 9.925 1.00 91.62 72 ARG A C 1
ATOM 569 O O . ARG A 1 72 ? -17.831 -1.079 9.304 1.00 91.62 72 ARG A O 1
ATOM 576 N N . PRO A 1 73 ? -18.498 0.051 11.156 1.00 96.38 73 PRO A N 1
ATOM 577 C CA . PRO A 1 73 ? -17.259 -0.164 11.896 1.00 96.38 73 PRO A CA 1
ATOM 578 C C . PRO A 1 73 ? -16.867 -1.649 11.969 1.00 96.38 73 PRO A C 1
ATOM 580 O O . PRO A 1 73 ? -17.728 -2.518 12.143 1.00 96.38 73 PRO A O 1
ATOM 583 N N . ARG A 1 74 ? -15.574 -1.944 11.806 1.00 96.50 74 ARG A N 1
ATOM 584 C CA . ARG A 1 74 ? -14.987 -3.292 11.863 1.00 96.50 74 ARG A CA 1
ATOM 585 C C . ARG A 1 74 ? -13.804 -3.319 12.823 1.00 96.50 74 ARG A C 1
ATOM 587 O O . ARG A 1 74 ? -13.019 -2.377 12.831 1.00 96.50 74 ARG A O 1
ATOM 594 N N . ASN A 1 75 ? -13.666 -4.411 13.573 1.00 97.50 75 ASN A N 1
ATOM 595 C CA . ASN A 1 75 ? -12.441 -4.722 14.308 1.00 97.50 75 ASN A CA 1
ATOM 596 C C . ASN A 1 75 ? -11.469 -5.421 13.369 1.00 97.50 75 ASN A C 1
ATOM 598 O O . ASN A 1 75 ? -11.827 -6.431 12.765 1.00 97.50 75 ASN A O 1
ATOM 602 N N . ILE A 1 76 ? -10.272 -4.863 13.246 1.00 96.50 76 ILE A N 1
ATOM 603 C CA . ILE A 1 76 ? -9.224 -5.366 12.362 1.00 96.50 76 ILE A CA 1
ATOM 604 C C . ILE A 1 76 ? -7.894 -5.376 13.114 1.00 96.50 76 ILE A C 1
ATOM 606 O O . ILE A 1 76 ? -7.658 -4.535 13.983 1.00 96.50 76 ILE A O 1
ATOM 610 N N . SER A 1 77 ? -7.020 -6.316 12.778 1.00 97.31 77 SER A N 1
ATOM 611 C CA . SER A 1 77 ? -5.679 -6.446 13.371 1.00 97.31 77 SER A CA 1
ATOM 612 C C . SER A 1 77 ? -4.589 -6.708 12.328 1.00 97.31 77 SER A C 1
ATOM 614 O O . SER A 1 77 ? -3.411 -6.832 12.669 1.00 97.31 77 SER A O 1
ATOM 616 N N . SER A 1 78 ? -4.970 -6.765 11.050 1.00 96.75 78 SER A N 1
ATOM 617 C CA . SER A 1 78 ? -4.049 -6.902 9.932 1.00 96.75 78 SER A CA 1
ATOM 618 C C . SER A 1 78 ? -4.576 -6.240 8.667 1.00 96.75 78 SER A C 1
ATOM 620 O O . SER A 1 78 ? -5.781 -6.073 8.508 1.00 96.75 78 SER A O 1
ATOM 622 N N . ILE A 1 79 ? -3.661 -5.899 7.763 1.00 96.44 79 ILE A N 1
ATOM 623 C CA . ILE A 1 79 ? -3.947 -5.541 6.369 1.00 96.44 79 ILE A CA 1
ATOM 624 C C . ILE A 1 79 ? -3.008 -6.366 5.491 1.00 96.44 79 ILE A C 1
ATOM 626 O O . ILE A 1 79 ? -1.810 -6.427 5.776 1.00 96.44 79 ILE A O 1
ATOM 630 N N . THR A 1 80 ? -3.533 -6.962 4.423 1.00 95.50 80 THR A N 1
ATOM 631 C CA . THR A 1 80 ? -2.731 -7.632 3.391 1.00 95.50 80 THR A CA 1
ATOM 632 C C . THR A 1 80 ? -2.777 -6.823 2.105 1.00 95.50 80 THR A C 1
ATOM 634 O O . THR A 1 80 ? -3.849 -6.425 1.655 1.00 95.50 80 THR A O 1
ATOM 637 N N . LEU A 1 81 ? -1.610 -6.577 1.510 1.00 94.31 81 LEU A N 1
ATOM 638 C CA . LEU A 1 81 ? -1.475 -5.919 0.212 1.00 94.31 81 LEU A CA 1
ATOM 639 C C . LEU A 1 81 ? -0.841 -6.869 -0.798 1.00 94.31 81 LEU A C 1
ATOM 641 O O . LEU A 1 81 ? 0.253 -7.382 -0.557 1.00 94.31 81 LEU A O 1
ATOM 645 N N . ALA A 1 82 ? -1.475 -7.036 -1.954 1.00 92.75 82 ALA A N 1
ATOM 646 C CA . ALA A 1 82 ? -0.830 -7.603 -3.131 1.00 92.75 82 ALA A CA 1
ATOM 647 C C . ALA A 1 82 ? -0.089 -6.477 -3.867 1.00 92.75 82 ALA A C 1
ATOM 649 O O . ALA A 1 82 ? -0.675 -5.754 -4.678 1.00 92.75 82 ALA A O 1
ATOM 650 N N . LEU A 1 83 ? 1.185 -6.270 -3.527 1.00 93.06 83 LEU A N 1
ATOM 651 C CA . LEU A 1 83 ? 1.975 -5.169 -4.082 1.00 93.06 83 LEU A CA 1
ATOM 652 C C . LEU A 1 83 ? 2.378 -5.479 -5.523 1.00 93.06 83 LEU A C 1
ATOM 654 O O . LEU A 1 83 ? 2.896 -6.556 -5.803 1.00 93.06 83 LEU A O 1
ATOM 658 N N . PHE A 1 84 ? 2.185 -4.525 -6.429 1.00 90.69 84 PHE A N 1
ATOM 659 C CA . PHE A 1 84 ? 2.487 -4.697 -7.847 1.00 90.69 84 PHE A CA 1
ATOM 660 C C . PHE A 1 84 ? 3.866 -4.133 -8.199 1.00 90.69 84 PHE A C 1
ATOM 662 O O . PHE A 1 84 ? 4.243 -3.057 -7.736 1.00 90.69 84 PHE A O 1
ATOM 669 N N . SER A 1 85 ? 4.611 -4.845 -9.045 1.00 91.31 85 SER A N 1
ATOM 670 C CA . SER A 1 85 ? 5.875 -4.364 -9.601 1.00 91.31 85 SER A CA 1
ATOM 671 C C . SER A 1 85 ? 6.090 -4.873 -11.025 1.00 91.31 85 SER A C 1
ATOM 673 O O . SER A 1 85 ? 6.094 -6.080 -11.280 1.00 91.31 85 SER A O 1
ATOM 675 N N . ASP A 1 86 ? 6.328 -3.951 -11.954 1.00 89.94 86 ASP A N 1
ATOM 676 C CA . ASP A 1 86 ? 6.599 -4.228 -13.366 1.00 89.94 86 ASP A CA 1
ATOM 677 C C . ASP A 1 86 ? 7.997 -3.768 -13.814 1.00 89.94 86 ASP A C 1
ATOM 679 O O . ASP A 1 86 ? 8.328 -3.846 -14.998 1.00 89.94 86 ASP A O 1
ATOM 683 N N . VAL A 1 87 ? 8.872 -3.369 -12.883 1.00 87.50 87 VAL A N 1
ATOM 684 C CA . VAL A 1 87 ? 10.246 -2.922 -13.203 1.00 87.50 87 VAL A CA 1
ATOM 685 C C . VAL A 1 87 ? 11.111 -4.014 -13.839 1.00 87.50 87 VAL A C 1
ATOM 687 O O . VAL A 1 87 ? 12.060 -3.715 -14.560 1.00 87.50 87 VAL A O 1
ATOM 690 N N . ALA A 1 88 ? 10.768 -5.290 -13.638 1.00 84.94 88 ALA A N 1
ATOM 691 C CA . ALA A 1 88 ? 11.388 -6.410 -14.352 1.00 84.94 88 ALA A CA 1
ATOM 692 C C . ALA A 1 88 ? 10.940 -6.513 -15.831 1.00 84.94 88 ALA A C 1
ATOM 694 O O . ALA A 1 88 ? 11.472 -7.331 -16.581 1.00 84.94 88 ALA A O 1
ATOM 695 N N . ARG A 1 89 ? 9.947 -5.712 -16.247 1.00 84.31 89 ARG A N 1
ATOM 696 C CA . ARG A 1 89 ? 9.274 -5.725 -17.556 1.00 84.31 89 ARG A CA 1
ATOM 697 C C . ARG A 1 89 ? 9.166 -4.310 -18.158 1.00 84.31 89 ARG A C 1
ATOM 699 O O . ARG A 1 89 ? 8.070 -3.845 -18.450 1.00 84.31 89 ARG A O 1
ATOM 706 N N . PRO A 1 90 ? 10.309 -3.668 -18.441 1.00 85.06 90 PRO A N 1
ATOM 707 C CA . PRO A 1 90 ? 10.459 -2.218 -18.692 1.00 85.06 90 PRO A CA 1
ATOM 708 C C . PRO A 1 90 ? 9.416 -1.233 -18.125 1.00 85.06 90 PRO A C 1
ATOM 710 O O . PRO A 1 90 ? 9.218 -0.165 -18.706 1.00 85.06 90 PRO A O 1
ATOM 713 N N . GLY A 1 91 ? 8.745 -1.568 -17.025 1.00 87.88 91 GLY A N 1
ATOM 714 C CA . GLY A 1 91 ? 7.707 -0.738 -16.447 1.00 87.88 91 GLY A CA 1
ATOM 715 C C . GLY A 1 91 ? 8.269 0.320 -15.506 1.00 87.88 91 GLY A C 1
ATOM 716 O O . GLY A 1 91 ? 9.481 0.520 -15.397 1.00 87.88 91 GLY A O 1
ATOM 717 N N . SER A 1 92 ? 7.380 1.059 -14.857 1.00 91.38 92 SER A N 1
ATOM 718 C CA . SER A 1 92 ? 7.756 2.153 -13.953 1.00 91.38 92 SER A CA 1
ATOM 719 C C . SER A 1 92 ? 7.030 2.086 -12.617 1.00 91.38 92 SER A C 1
ATOM 721 O O . SER A 1 92 ? 7.083 3.050 -11.862 1.00 91.38 92 SER A O 1
ATOM 723 N N . VAL A 1 93 ? 6.350 0.983 -12.319 1.00 91.94 93 VAL A N 1
ATOM 724 C CA . VAL A 1 93 ? 5.649 0.750 -11.061 1.00 91.94 93 VAL A CA 1
ATOM 725 C C . VAL A 1 93 ? 6.422 -0.288 -10.256 1.00 91.94 93 VAL A C 1
ATOM 727 O O . VAL A 1 93 ? 6.786 -1.347 -10.762 1.00 91.94 93 VAL A O 1
ATOM 730 N N . ASP A 1 94 ? 6.686 0.011 -8.992 1.00 95.50 94 ASP A N 1
ATOM 731 C CA . ASP A 1 94 ? 7.382 -0.883 -8.075 1.00 95.50 94 ASP A CA 1
ATOM 732 C C . ASP A 1 94 ? 6.726 -0.872 -6.690 1.00 95.50 94 ASP A C 1
ATOM 734 O O . ASP A 1 94 ? 5.859 -0.050 -6.382 1.00 95.50 94 ASP A O 1
ATOM 738 N N . VAL A 1 95 ? 7.187 -1.768 -5.818 1.00 95.81 95 VAL A N 1
ATOM 739 C CA . VAL A 1 95 ? 6.836 -1.722 -4.398 1.00 95.81 95 VAL A CA 1
ATOM 740 C C . VAL A 1 95 ? 7.270 -0.382 -3.781 1.00 95.81 95 VAL A C 1
ATOM 742 O O . VAL A 1 95 ? 8.309 0.168 -4.167 1.00 95.81 95 VAL A O 1
ATOM 745 N N . PRO A 1 96 ? 6.516 0.147 -2.804 1.00 97.25 96 PRO A N 1
ATOM 746 C CA . PRO A 1 96 ? 6.814 1.428 -2.171 1.00 97.25 96 PRO A CA 1
ATOM 747 C C . PRO A 1 96 ? 8.162 1.447 -1.437 1.00 97.25 96 PRO A C 1
ATOM 749 O O . PRO A 1 96 ? 8.726 0.411 -1.083 1.00 97.25 96 PRO A O 1
ATOM 752 N N . SER A 1 97 ? 8.682 2.650 -1.190 1.00 97.25 97 SER A N 1
ATOM 753 C CA . SER A 1 97 ? 9.836 2.871 -0.307 1.00 97.25 97 SER A CA 1
ATOM 754 C C . SER A 1 97 ? 9.446 2.774 1.170 1.00 97.25 97 SER A C 1
ATOM 756 O O . SER A 1 97 ? 10.227 2.294 1.988 1.00 97.25 97 SER A O 1
ATOM 758 N N . SER A 1 98 ? 8.226 3.191 1.500 1.00 98.19 98 SER A N 1
ATOM 759 C CA . SER A 1 98 ? 7.615 3.037 2.815 1.00 98.19 98 SER A CA 1
ATOM 760 C C . SER A 1 98 ? 6.091 3.020 2.705 1.00 98.19 98 SER A C 1
ATOM 762 O O . SER A 1 98 ? 5.510 3.502 1.727 1.00 98.19 98 SER A O 1
ATOM 764 N N . ILE A 1 99 ? 5.440 2.457 3.722 1.00 98.50 99 ILE A N 1
ATOM 765 C CA . ILE A 1 99 ? 3.979 2.431 3.838 1.00 98.50 99 ILE A CA 1
ATOM 766 C C . ILE A 1 99 ? 3.569 2.982 5.199 1.00 98.50 99 ILE A C 1
ATOM 768 O O . ILE A 1 99 ? 4.141 2.611 6.224 1.00 98.50 99 ILE A O 1
ATOM 772 N N . GLU A 1 100 ? 2.542 3.822 5.220 1.00 98.50 100 GLU A N 1
ATOM 773 C CA . GLU A 1 100 ? 1.839 4.206 6.440 1.00 98.50 100 GLU A CA 1
ATOM 774 C C . GLU A 1 100 ? 0.403 3.687 6.395 1.00 98.50 100 GLU A C 1
ATOM 776 O O . GLU A 1 100 ? -0.340 3.924 5.440 1.00 98.50 100 GLU A O 1
ATOM 781 N N . LEU A 1 101 ? 0.015 2.968 7.444 1.00 98.1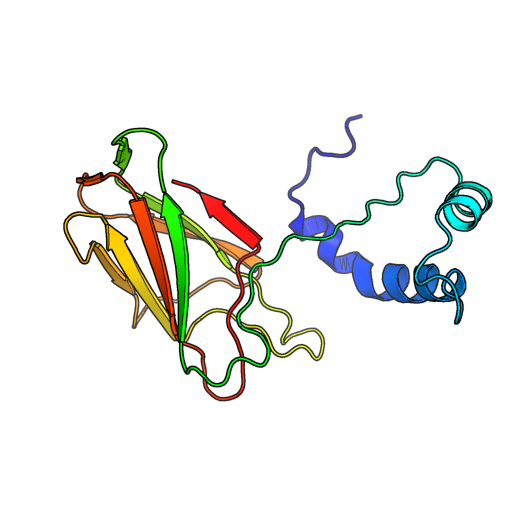9 101 LEU A N 1
ATOM 782 C CA . LEU A 1 101 ? -1.327 2.422 7.611 1.00 98.19 101 LEU A CA 1
ATOM 783 C C . LEU A 1 101 ? -2.098 3.300 8.587 1.00 98.19 101 LEU A C 1
ATOM 785 O O . LEU A 1 101 ? -1.617 3.565 9.687 1.00 98.19 101 LEU A O 1
ATOM 789 N N . TYR A 1 102 ? -3.305 3.710 8.219 1.00 98.12 102 TYR A N 1
ATOM 790 C CA . TYR A 1 102 ? -4.167 4.544 9.048 1.00 98.12 102 TYR A CA 1
ATOM 791 C C . TYR A 1 102 ? -5.559 3.943 9.193 1.00 98.12 102 TYR A C 1
ATOM 793 O O . TYR A 1 102 ? -6.090 3.303 8.286 1.00 98.12 102 TYR A O 1
ATOM 801 N N . SER A 1 103 ? -6.158 4.242 10.337 1.00 97.19 103 SER A N 1
ATOM 802 C CA . SER A 1 103 ? -7.557 4.006 10.669 1.00 97.19 103 SER A CA 1
ATOM 803 C C . SER A 1 103 ? -8.272 5.331 10.931 1.00 97.19 103 SER A C 1
ATOM 805 O O . SER A 1 103 ? -7.649 6.390 11.042 1.00 97.19 103 SER A O 1
ATOM 807 N N . SER A 1 104 ? -9.579 5.262 11.171 1.00 95.75 104 SER A N 1
ATOM 808 C CA . SER A 1 104 ? -10.354 6.365 11.755 1.00 95.75 104 SER A CA 1
ATOM 809 C C . SER A 1 104 ? -9.839 6.854 13.118 1.00 95.75 104 SER A C 1
ATOM 811 O O . SER A 1 104 ? -10.192 7.958 13.525 1.00 95.75 104 SER A O 1
ATOM 813 N N . LYS A 1 105 ? -8.994 6.080 13.817 1.00 95.69 105 LYS A N 1
ATOM 814 C CA . LYS A 1 105 ? -8.364 6.464 15.094 1.00 95.69 105 LYS A CA 1
ATOM 815 C C . LYS A 1 105 ? -6.936 7.005 14.938 1.00 95.69 105 LYS A C 1
ATOM 817 O O . LYS A 1 105 ? -6.330 7.390 15.934 1.00 95.69 105 LYS A O 1
ATOM 822 N N . GLY A 1 106 ? -6.407 7.067 13.713 1.00 96.69 106 GLY A N 1
ATOM 823 C CA . GLY A 1 106 ? -5.062 7.563 13.413 1.00 96.69 106 GLY A CA 1
ATOM 824 C C . GLY A 1 106 ? -4.119 6.487 12.873 1.00 96.69 106 GLY A C 1
ATOM 825 O O . GLY A 1 106 ? -4.562 5.470 12.336 1.00 96.69 106 GLY A O 1
ATOM 826 N N . LEU A 1 107 ? -2.812 6.747 12.978 1.00 97.81 107 LEU A N 1
ATOM 827 C CA . LEU A 1 107 ? -1.744 5.880 12.469 1.00 97.81 107 LEU A CA 1
ATOM 828 C C . LEU A 1 107 ? -1.734 4.527 13.200 1.00 97.81 107 LEU A C 1
ATOM 830 O O . LEU A 1 107 ? -1.701 4.482 14.427 1.00 97.81 107 LEU A O 1
ATOM 834 N N . LEU A 1 108 ? -1.724 3.442 12.431 1.00 97.62 108 LEU A N 1
ATOM 835 C CA . LEU A 1 108 ? -1.620 2.061 12.903 1.00 97.62 108 LEU A CA 1
ATOM 836 C C . LEU A 1 108 ? -0.186 1.536 12.823 1.00 97.62 108 LEU A C 1
ATOM 838 O O . LEU A 1 108 ? 0.294 0.912 13.765 1.00 97.62 108 LEU A O 1
ATOM 842 N N . ALA A 1 109 ? 0.498 1.786 11.703 1.00 96.81 109 ALA A N 1
ATOM 843 C CA . ALA A 1 109 ? 1.863 1.323 11.477 1.00 96.81 109 ALA A CA 1
ATOM 844 C C . ALA A 1 109 ? 2.609 2.229 10.489 1.00 96.81 109 ALA A C 1
ATOM 846 O O . ALA A 1 109 ? 2.014 2.749 9.546 1.00 96.81 109 ALA A O 1
ATOM 847 N N . ASN A 1 110 ? 3.923 2.363 10.687 1.00 97.19 110 ASN A N 1
ATOM 848 C CA . ASN A 1 110 ? 4.858 2.959 9.732 1.00 97.19 110 ASN A CA 1
ATOM 849 C C . ASN A 1 110 ? 5.908 1.900 9.358 1.00 97.19 110 ASN A C 1
ATOM 851 O O . ASN A 1 110 ? 6.632 1.401 10.218 1.00 97.19 110 ASN A O 1
ATOM 855 N N . LEU A 1 111 ? 5.954 1.544 8.077 1.00 96.94 111 LEU A N 1
ATOM 856 C CA . LEU A 1 111 ? 6.710 0.424 7.519 1.00 96.94 111 LEU A CA 1
ATOM 857 C C . LEU A 1 111 ? 7.836 0.959 6.623 1.00 96.94 111 LEU A C 1
ATOM 859 O O . LEU A 1 111 ? 7.801 0.818 5.405 1.00 96.94 111 LEU A O 1
ATOM 863 N N . SER A 1 112 ? 8.810 1.648 7.219 1.00 92.69 112 SER A N 1
ATOM 864 C CA . SER A 1 112 ? 9.923 2.304 6.504 1.00 92.69 112 SER A CA 1
ATOM 865 C C . SER A 1 112 ? 11.195 1.458 6.382 1.00 92.69 112 SER A C 1
ATOM 867 O O . SER A 1 112 ? 12.030 1.737 5.531 1.00 92.69 112 SER A O 1
ATOM 869 N N . ASN A 1 113 ? 11.340 0.407 7.193 1.00 83.38 113 ASN A N 1
ATOM 870 C CA . ASN A 1 113 ? 12.485 -0.516 7.170 1.00 83.38 113 ASN A CA 1
ATOM 871 C C . ASN A 1 113 ? 12.047 -1.953 6.843 1.00 83.38 113 ASN A C 1
ATOM 873 O O . ASN A 1 113 ? 12.638 -2.924 7.316 1.00 83.38 113 ASN A O 1
ATOM 877 N N . THR A 1 114 ? 10.964 -2.083 6.080 1.00 85.38 114 THR A N 1
ATOM 878 C CA . THR A 1 114 ? 10.352 -3.365 5.738 1.00 85.38 114 THR A CA 1
ATOM 879 C C . THR A 1 114 ? 10.796 -3.799 4.349 1.00 85.38 114 THR A C 1
ATOM 881 O O . THR A 1 114 ? 10.814 -3.006 3.410 1.00 85.38 114 THR A O 1
ATOM 884 N N . LEU A 1 115 ? 11.144 -5.077 4.211 1.00 91.62 115 LEU A N 1
ATOM 885 C CA . LEU A 1 115 ? 11.354 -5.687 2.905 1.00 91.62 115 LEU A CA 1
ATOM 886 C C . LEU A 1 115 ? 9.993 -6.057 2.319 1.00 91.62 115 LEU A C 1
ATOM 888 O O . LEU A 1 115 ? 9.349 -6.991 2.791 1.00 91.62 115 LEU A O 1
ATOM 892 N N . PHE A 1 116 ? 9.566 -5.306 1.310 1.00 96.25 116 PHE A N 1
ATOM 893 C CA . PHE A 1 116 ? 8.352 -5.592 0.558 1.00 96.25 116 PHE A CA 1
ATOM 894 C C . PHE A 1 116 ? 8.631 -6.597 -0.553 1.00 96.25 116 PHE A C 1
ATOM 896 O O . PHE A 1 116 ? 9.616 -6.468 -1.286 1.00 96.25 116 PHE A O 1
ATOM 903 N N . ILE A 1 117 ? 7.747 -7.578 -0.688 1.00 94.75 117 ILE A N 1
ATOM 904 C CA . ILE A 1 117 ? 7.840 -8.612 -1.712 1.00 94.75 117 ILE A CA 1
ATOM 905 C C . ILE A 1 117 ? 7.015 -8.151 -2.925 1.00 94.75 117 ILE A C 1
ATOM 907 O O . ILE A 1 117 ? 5.804 -7.958 -2.788 1.00 94.75 117 ILE A O 1
ATOM 911 N N . PRO A 1 118 ? 7.640 -7.921 -4.095 1.00 91.44 118 PRO A N 1
ATOM 912 C CA . PRO A 1 118 ? 6.928 -7.537 -5.310 1.00 91.44 118 PRO A CA 1
ATOM 913 C C . PRO A 1 118 ? 6.084 -8.690 -5.852 1.00 91.44 118 PRO A C 1
ATOM 915 O O . PRO A 1 118 ? 6.548 -9.828 -5.892 1.00 91.44 118 PRO A O 1
ATOM 918 N N . ASN A 1 119 ? 4.898 -8.369 -6.369 1.00 88.69 119 ASN A N 1
ATOM 919 C CA . ASN A 1 119 ? 3.954 -9.302 -6.992 1.00 88.69 119 ASN A CA 1
ATOM 920 C C . ASN A 1 119 ? 3.531 -10.459 -6.075 1.00 88.69 119 ASN A C 1
ATOM 922 O O . ASN A 1 119 ? 3.243 -11.556 -6.549 1.00 88.69 119 ASN A O 1
ATOM 926 N N . ASP A 1 120 ? 3.500 -10.197 -4.769 1.00 88.94 120 ASP A N 1
ATOM 927 C CA . ASP A 1 120 ? 3.132 -11.158 -3.735 1.00 88.94 120 ASP A CA 1
ATOM 928 C C . ASP A 1 120 ? 2.355 -10.462 -2.607 1.00 88.94 120 ASP A C 1
ATOM 930 O O . ASP A 1 120 ? 2.241 -9.228 -2.548 1.00 88.94 120 ASP A O 1
ATOM 934 N N . TRP A 1 121 ? 1.805 -11.263 -1.704 1.00 91.50 121 TRP A N 1
ATOM 935 C CA . TRP A 1 121 ? 1.078 -10.802 -0.536 1.00 91.50 121 TRP A CA 1
ATOM 936 C C . TRP A 1 121 ? 2.022 -10.333 0.565 1.00 91.50 121 TRP A C 1
ATOM 938 O O . TRP A 1 121 ? 2.937 -11.030 1.000 1.00 91.50 121 TRP A O 1
ATOM 948 N N . ASN A 1 122 ? 1.755 -9.129 1.055 1.00 94.62 122 ASN A N 1
ATOM 949 C CA . ASN A 1 122 ? 2.468 -8.506 2.154 1.00 94.62 122 ASN A CA 1
ATOM 950 C C . ASN A 1 122 ? 1.463 -8.237 3.277 1.00 94.62 122 ASN A C 1
ATOM 952 O O . ASN A 1 122 ? 0.648 -7.321 3.170 1.00 94.62 122 ASN A O 1
ATOM 956 N N . THR A 1 123 ? 1.501 -9.049 4.334 1.00 96.44 123 THR A N 1
ATOM 957 C CA . THR A 1 123 ? 0.598 -8.921 5.487 1.00 96.44 123 THR A CA 1
ATOM 958 C C . THR A 1 123 ? 1.272 -8.170 6.626 1.00 96.44 123 THR A C 1
ATOM 960 O O . THR A 1 123 ? 2.364 -8.526 7.072 1.00 96.44 123 THR A O 1
ATOM 963 N N . PHE A 1 124 ? 0.592 -7.147 7.135 1.00 96.50 124 PHE A N 1
ATOM 964 C CA . PHE A 1 124 ? 1.069 -6.302 8.222 1.00 96.50 124 PHE A CA 1
ATOM 965 C C . PHE A 1 124 ? 0.119 -6.398 9.405 1.00 96.50 124 PHE A C 1
ATOM 967 O O . PHE A 1 124 ? -1.073 -6.143 9.257 1.00 96.50 124 PHE A O 1
ATOM 974 N N . TYR A 1 125 ? 0.656 -6.736 10.575 1.00 96.25 125 TYR A N 1
ATOM 975 C CA . TYR A 1 125 ? -0.105 -6.890 11.812 1.00 96.25 125 TYR A CA 1
ATOM 976 C C . TYR A 1 125 ? 0.056 -5.670 12.721 1.00 96.25 125 TYR A C 1
ATOM 978 O O . TYR A 1 125 ? 1.126 -5.062 12.782 1.00 96.25 125 TYR A O 1
ATOM 986 N N . PHE A 1 126 ? -0.997 -5.341 13.462 1.00 96.31 126 PHE A N 1
ATOM 987 C CA . PHE A 1 126 ? -1.038 -4.250 14.436 1.00 96.31 126 PHE A CA 1
ATOM 988 C C . PHE A 1 126 ? -2.063 -4.566 15.546 1.00 96.31 126 PHE A C 1
ATOM 990 O O . PHE A 1 126 ? -2.863 -5.493 15.397 1.00 96.31 126 PHE A O 1
ATOM 997 N N . PRO A 1 127 ? -2.046 -3.849 16.689 1.00 97.00 127 PRO A N 1
ATOM 998 C CA . PRO A 1 127 ? -3.044 -4.045 17.741 1.00 97.00 127 PRO A CA 1
ATOM 999 C C . PRO A 1 127 ? -4.473 -3.878 17.215 1.00 97.00 127 PRO A C 1
ATOM 1001 O O . PRO A 1 127 ? -4.732 -2.971 16.426 1.00 97.00 127 PRO A O 1
ATOM 1004 N N . GLU A 1 128 ? -5.395 -4.732 17.670 1.00 97.69 128 GLU A N 1
ATOM 1005 C CA . GLU A 1 128 ? -6.783 -4.705 17.203 1.00 97.69 128 GLU A CA 1
ATOM 1006 C C . GLU A 1 128 ? -7.419 -3.324 17.399 1.00 97.69 128 GLU A C 1
ATOM 1008 O O . GLU A 1 128 ? -7.331 -2.710 18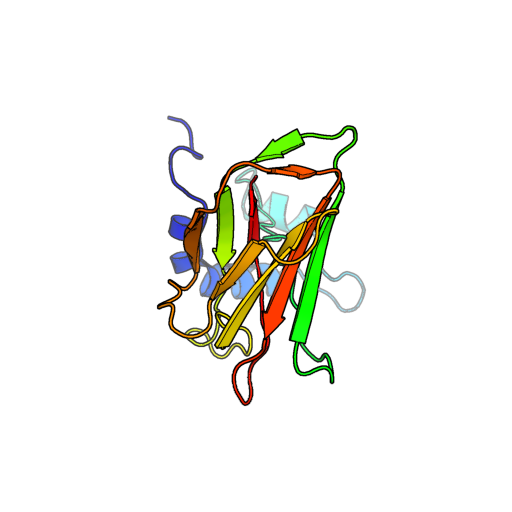.467 1.00 97.69 128 GLU A O 1
ATOM 1013 N N . VAL A 1 129 ? -8.078 -2.843 16.348 1.00 97.50 129 VAL A N 1
ATOM 1014 C CA . VAL A 1 129 ? -8.706 -1.529 16.322 1.00 97.50 129 VAL A CA 1
ATOM 1015 C C . VAL A 1 129 ? -10.068 -1.601 15.647 1.00 97.50 129 VAL A C 1
ATOM 1017 O O . VAL A 1 129 ? -10.213 -2.125 14.545 1.00 97.50 129 VAL A O 1
ATOM 1020 N N . GLU A 1 130 ? -11.078 -1.030 16.300 1.00 98.06 130 GLU A N 1
ATOM 1021 C CA . GLU A 1 130 ? -12.351 -0.738 15.643 1.00 98.06 130 GLU A CA 1
ATOM 1022 C C . GLU A 1 130 ? -12.206 0.490 14.740 1.00 98.06 130 GLU A C 1
ATOM 1024 O O . GLU A 1 130 ? -11.785 1.556 15.214 1.00 98.06 130 GLU A O 1
ATOM 1029 N N . THR A 1 131 ? -12.577 0.369 13.466 1.00 97.62 131 THR A N 1
ATOM 1030 C CA . THR A 1 131 ? -12.491 1.470 12.510 1.00 97.62 131 THR A CA 1
ATOM 1031 C C . THR A 1 131 ? -13.562 1.449 11.420 1.00 97.62 131 THR A C 1
ATOM 1033 O O . THR A 1 131 ? -14.105 0.405 11.072 1.00 97.62 131 THR A O 1
ATOM 1036 N N . GLU A 1 132 ? -13.858 2.623 10.863 1.00 95.62 132 GLU A N 1
ATOM 1037 C CA . GLU A 1 132 ? -14.773 2.819 9.729 1.00 95.62 132 GLU A CA 1
ATOM 1038 C C . GLU A 1 132 ? -14.059 2.768 8.374 1.00 95.62 132 GLU A C 1
ATOM 1040 O O . GLU A 1 132 ? -14.701 2.599 7.339 1.00 95.62 132 GLU A O 1
ATOM 1045 N N . PHE A 1 133 ? -12.735 2.926 8.359 1.00 94.75 133 PHE A N 1
ATOM 1046 C CA . PHE A 1 133 ? -11.941 2.859 7.143 1.00 94.75 133 PHE A CA 1
ATOM 1047 C C . PHE A 1 133 ? -10.520 2.401 7.438 1.00 94.75 133 PHE A C 1
ATOM 1049 O O . PHE A 1 133 ? -9.992 2.634 8.523 1.00 94.75 133 PHE A O 1
ATOM 1056 N N . VAL A 1 134 ? -9.874 1.859 6.414 1.00 96.12 134 VAL A N 1
ATOM 1057 C CA . VAL A 1 134 ? -8.418 1.762 6.354 1.00 96.12 134 VAL A CA 1
ATOM 1058 C C . VAL A 1 134 ? -7.903 2.631 5.223 1.00 96.12 134 VAL A C 1
ATOM 1060 O O . VAL A 1 134 ? -8.529 2.731 4.167 1.00 96.12 134 VAL A O 1
ATOM 1063 N N . SER A 1 135 ? -6.769 3.284 5.435 1.00 96.12 135 SER A N 1
ATOM 1064 C CA . SER A 1 135 ? -6.053 3.953 4.356 1.00 96.12 135 SER A CA 1
ATOM 1065 C C . SER A 1 135 ? -4.574 3.630 4.401 1.00 96.12 135 SER A C 1
ATOM 1067 O O . SER A 1 135 ? -3.955 3.643 5.463 1.00 96.12 135 SER A O 1
ATOM 1069 N N . VAL A 1 136 ? -4.033 3.354 3.226 1.00 97.75 136 VAL A N 1
ATOM 1070 C CA . VAL A 1 136 ? -2.666 2.916 2.995 1.00 97.75 136 VAL A CA 1
ATOM 1071 C C . VAL A 1 136 ? -1.991 3.998 2.175 1.00 97.75 136 VAL A C 1
ATOM 1073 O O . VAL A 1 136 ? -2.265 4.141 0.985 1.00 97.75 136 VAL A O 1
ATOM 1076 N N . ASN A 1 137 ? -1.150 4.788 2.829 1.00 98.19 137 ASN A N 1
ATOM 1077 C CA . ASN A 1 137 ? -0.330 5.792 2.173 1.00 98.19 137 ASN A CA 1
ATOM 1078 C C . ASN A 1 137 ? 0.987 5.144 1.738 1.00 98.19 137 ASN A C 1
ATOM 1080 O O . ASN A 1 137 ? 1.719 4.605 2.568 1.00 98.19 137 ASN A O 1
ATOM 1084 N N . MET A 1 138 ? 1.267 5.167 0.440 1.00 98.06 138 MET A N 1
ATOM 1085 C CA . MET A 1 138 ? 2.414 4.503 -0.171 1.00 98.06 138 MET A CA 1
ATOM 1086 C C . MET A 1 138 ? 3.344 5.541 -0.773 1.00 98.06 138 MET A C 1
ATOM 1088 O O . MET A 1 138 ? 2.934 6.336 -1.619 1.00 98.06 138 MET A O 1
ATOM 1092 N N . PHE A 1 139 ? 4.602 5.518 -0.345 1.00 98.12 139 PHE A N 1
ATOM 1093 C CA . PHE A 1 139 ? 5.621 6.441 -0.824 1.00 98.12 139 PHE A CA 1
ATOM 1094 C C . PHE A 1 139 ? 6.385 5.829 -1.991 1.00 98.12 139 PHE A C 1
ATOM 1096 O O . PHE A 1 139 ? 6.830 4.680 -1.938 1.00 98.12 139 PHE A O 1
ATOM 1103 N N . ASN A 1 140 ? 6.574 6.618 -3.040 1.00 97.12 140 ASN A N 1
ATOM 1104 C CA . ASN A 1 140 ? 7.325 6.216 -4.217 1.00 97.12 140 ASN A CA 1
ATOM 1105 C C . ASN A 1 140 ? 8.800 5.982 -3.852 1.00 97.12 140 ASN A C 1
ATOM 1107 O O . ASN A 1 140 ? 9.363 6.638 -2.968 1.00 97.12 140 ASN A O 1
ATOM 1111 N N . LYS A 1 141 ? 9.460 5.062 -4.556 1.00 95.75 141 LYS A N 1
ATOM 1112 C CA . LYS A 1 141 ? 10.926 5.080 -4.654 1.00 95.75 141 LYS A CA 1
ATOM 1113 C C . LYS A 1 141 ? 11.336 6.113 -5.706 1.00 95.75 141 LYS A C 1
ATOM 1115 O O . LYS A 1 141 ? 10.533 6.538 -6.535 1.00 95.75 141 LYS A O 1
ATOM 1120 N N . LEU A 1 142 ? 12.601 6.525 -5.689 1.00 94.56 142 LEU A N 1
ATOM 1121 C CA . LEU A 1 142 ? 13.103 7.492 -6.663 1.00 94.56 142 LEU A CA 1
ATOM 1122 C C . LEU A 1 142 ? 12.950 6.953 -8.097 1.00 94.56 142 LEU A C 1
ATOM 1124 O O . LEU A 1 142 ? 13.488 5.898 -8.420 1.00 94.56 142 LEU A O 1
ATOM 1128 N N . GLY A 1 143 ? 12.256 7.708 -8.953 1.00 92.75 143 GLY A N 1
ATOM 1129 C CA . GLY A 1 143 ? 12.121 7.408 -10.383 1.00 92.75 143 GLY A CA 1
ATOM 1130 C C . GLY A 1 143 ? 11.074 6.352 -10.749 1.00 92.75 143 GLY A C 1
ATOM 1131 O O . GLY A 1 143 ? 10.974 6.013 -11.924 1.00 92.75 143 GLY A O 1
ATOM 1132 N N . VAL A 1 144 ? 10.295 5.855 -9.785 1.00 94.94 144 VAL A N 1
ATOM 1133 C CA . VAL A 1 144 ? 9.211 4.886 -10.015 1.00 94.94 144 VAL A CA 1
ATOM 1134 C C . VAL A 1 144 ? 7.948 5.286 -9.252 1.00 94.94 144 VAL A C 1
ATOM 1136 O O . VAL A 1 144 ? 7.965 6.170 -8.399 1.00 94.94 144 VAL A O 1
ATOM 1139 N N . PHE A 1 145 ? 6.849 4.628 -9.582 1.00 95.69 145 PHE A N 1
ATOM 1140 C CA . PHE A 1 145 ? 5.508 4.816 -9.042 1.00 95.69 145 PHE A CA 1
ATOM 1141 C C . PHE A 1 145 ? 5.122 3.611 -8.178 1.00 95.69 145 PHE A C 1
ATOM 1143 O O . PHE A 1 145 ? 5.817 2.597 -8.190 1.00 95.69 145 PHE A O 1
ATOM 1150 N N . VAL A 1 146 ? 4.020 3.703 -7.440 1.00 96.12 146 VAL A N 1
ATOM 1151 C CA . VAL A 1 146 ? 3.495 2.607 -6.613 1.00 96.12 146 VAL A CA 1
ATOM 1152 C C . VAL A 1 146 ? 2.238 2.011 -7.221 1.00 96.12 146 VAL A C 1
ATOM 1154 O O . VAL A 1 146 ? 1.470 2.697 -7.902 1.00 96.12 146 VAL A O 1
ATOM 1157 N N . GLY A 1 147 ? 2.028 0.723 -6.959 1.00 90.75 147 GLY A N 1
ATOM 1158 C CA . GLY A 1 147 ? 0.851 0.004 -7.411 1.00 90.75 147 GLY A CA 1
ATOM 1159 C C . GLY A 1 147 ? 0.454 -1.144 -6.494 1.00 90.75 147 GLY A C 1
ATOM 1160 O O . GLY A 1 147 ? 1.291 -1.758 -5.831 1.00 90.75 147 GLY A O 1
ATOM 1161 N N . VAL A 1 148 ? -0.843 -1.432 -6.475 1.00 90.00 148 VAL A N 1
ATOM 1162 C CA . VAL A 1 148 ? -1.461 -2.496 -5.682 1.00 90.00 148 VAL A CA 1
ATOM 1163 C C . VAL A 1 148 ? -2.508 -3.194 -6.540 1.00 90.00 148 VAL A C 1
ATOM 1165 O O . VAL A 1 148 ? -3.351 -2.530 -7.144 1.00 90.00 148 VAL A O 1
ATOM 1168 N N . CYS A 1 149 ? -2.461 -4.523 -6.580 1.00 88.75 149 CYS A N 1
ATOM 1169 C CA . CYS A 1 149 ? -3.477 -5.340 -7.245 1.00 88.75 149 CYS A CA 1
ATOM 1170 C C . CYS A 1 149 ? -4.696 -5.557 -6.341 1.00 88.75 149 CYS A C 1
ATOM 1172 O O . CYS A 1 149 ? -5.823 -5.621 -6.818 1.00 88.75 149 CYS A O 1
ATOM 1174 N N . GLU A 1 150 ? -4.463 -5.690 -5.033 1.00 87.94 150 GLU A N 1
ATOM 1175 C CA . GLU A 1 150 ? -5.492 -6.043 -4.060 1.00 87.94 150 GLU A CA 1
ATOM 1176 C C . GLU A 1 150 ? -5.127 -5.573 -2.647 1.00 87.94 150 GLU A C 1
ATOM 1178 O O . GLU A 1 150 ? -3.953 -5.543 -2.263 1.00 87.94 150 GLU A O 1
ATOM 1183 N N . LEU A 1 151 ? -6.154 -5.212 -1.879 1.00 90.25 151 LEU A N 1
ATOM 1184 C CA . LEU A 1 151 ? -6.070 -4.883 -0.462 1.00 90.25 151 LEU A CA 1
ATOM 1185 C C . LEU A 1 151 ? -7.140 -5.687 0.277 1.00 90.25 151 LEU A C 1
ATOM 1187 O O . LEU A 1 151 ? -8.329 -5.543 -0.011 1.00 90.25 151 LEU A O 1
ATOM 1191 N N . GLU A 1 152 ? -6.712 -6.469 1.264 1.00 90.94 152 GLU A N 1
ATOM 1192 C CA . GLU A 1 152 ? -7.580 -7.260 2.136 1.00 90.94 152 GLU A CA 1
ATOM 1193 C C . GLU A 1 152 ? -7.459 -6.804 3.595 1.00 90.94 152 GLU A C 1
ATOM 1195 O O . GLU A 1 152 ? -6.382 -6.395 4.051 1.00 90.94 152 GLU A O 1
ATOM 1200 N N . VAL A 1 153 ? -8.576 -6.881 4.324 1.00 87.00 153 VAL A N 1
ATOM 1201 C CA . VAL A 1 153 ? -8.694 -6.519 5.745 1.00 87.00 153 VAL A CA 1
ATOM 1202 C C . VAL A 1 153 ? -9.559 -7.529 6.481 1.00 87.00 153 VAL A C 1
ATOM 1204 O O . VAL A 1 153 ? -10.621 -7.888 5.922 1.00 87.00 153 VAL A O 1
#

Secondary structure (DSSP, 8-state):
--TT-S-GGGTGGGHHHHHHHHHTT-BTTBS--HHHHHHHS-SS---------EE-TT-SSSEEEEEEEEEEEEEEEEEEEEE---TTTT-SEE--SEEEEEETTEEEEEESS--PPTTSEEEEEEEEEEEEEEEEEEEPPTT-EEEEEEEE-

Sequence (153 aa):
MDAFSQPLYSHLASEPQAILALSRFASSKQQFDLMAIEREEGKKAVSLDFAFNWTNYQSLSPNDTLKVTFARPRNISSITLALFSDVARPGSVDVPSSIELYSSKGLLANLSNTLFIPNDWNTFYFPEVETEFVSVNMFNKLGVFVGVCELEV

Radius of gyration: 18.62 Å; chains: 1; bounding box: 33×44×53 Å